Protein AF-A0A660VCA8-F1 (afdb_monomer)

pLDDT: mean 88.8, std 13.41, range [36.5, 97.31]

Secondary structure (DSSP, 8-state):
--TTS---TTHHHHS-HHHHHHHHH-HHHHSTT-S----SEEEETTEEEESSTTHHHHHHHHHHHHHTPPP-----

Foldseek 3Di:
DPPQDDDLLCVLVPPDLVRQLVCLQPVCVVPPPRSDDNPAADQPPNDGDGPDPCSSVVSNVVSVCSNPRDRPPVDD

Solvent-accessible surface area (backbone atoms only — not comparable to full-atom values): 4813 Å² total; per-residue (Å²): 129,85,80,82,62,81,88,62,69,60,39,49,81,74,53,54,71,68,57,50,52,54,40,50,51,34,31,49,81,79,38,76,87,53,82,61,74,51,81,41,26,47,67,56,98,93,42,81,47,61,75,41,100,57,25,67,62,51,50,51,52,50,51,51,49,46,60,64,52,77,59,86,74,74,85,125

Sequence (76 aa):
PLDWGPDLSIAKQRLKRDWMTHWLENPPGYQPGTRMPSFFGEFSDGEYEPMFEDGEARMEALVHYMKHLETDDAGE

Structure (mmCIF, N/CA/C/O backbone):
data_AF-A0A660VCA8-F1
#
_entry.id   AF-A0A660VCA8-F1
#
loop_
_atom_site.group_PDB
_atom_site.id
_atom_site.type_symbol
_atom_site.label_atom_id
_atom_site.label_alt_id
_at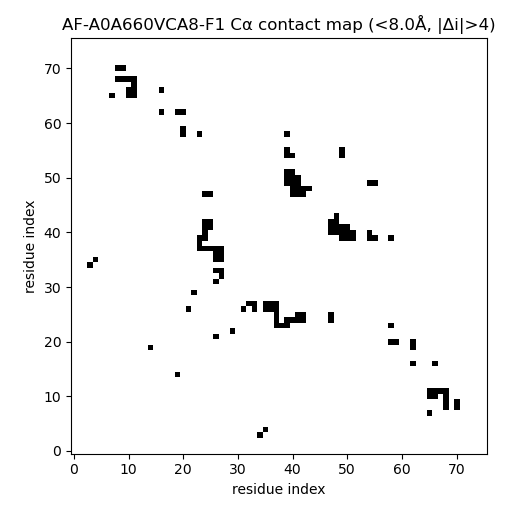om_site.label_comp_id
_atom_site.label_asym_id
_atom_site.label_entity_id
_atom_site.label_seq_id
_atom_site.pdbx_PDB_ins_code
_atom_site.Cartn_x
_atom_site.Cartn_y
_atom_site.Cartn_z
_atom_site.occupancy
_atom_site.B_iso_or_equiv
_atom_site.auth_seq_id
_atom_site.auth_comp_id
_atom_site.auth_asym_id
_atom_site.auth_atom_id
_atom_site.pdbx_PDB_model_num
ATOM 1 N N . PRO A 1 1 ? -20.573 -14.547 -4.248 1.00 49.31 1 PRO A N 1
ATOM 2 C CA . PRO A 1 1 ? -19.626 -14.640 -3.110 1.00 49.31 1 PRO A CA 1
ATOM 3 C C . PRO A 1 1 ? -18.732 -13.394 -3.061 1.00 49.31 1 PRO A C 1
ATOM 5 O O . PRO A 1 1 ? -18.087 -13.087 -4.057 1.00 49.31 1 PRO A O 1
ATOM 8 N N . LEU A 1 2 ? -18.721 -12.676 -1.935 1.00 53.34 2 LEU A N 1
ATOM 9 C CA . LEU A 1 2 ? -17.856 -11.512 -1.659 1.00 53.34 2 LEU A CA 1
ATOM 10 C C . LEU A 1 2 ? -16.383 -11.926 -1.388 1.00 53.34 2 LEU A C 1
ATOM 12 O O . LEU A 1 2 ? -15.700 -11.324 -0.577 1.00 53.34 2 LEU A O 1
ATOM 16 N N . ASP A 1 3 ? -15.895 -12.994 -2.023 1.00 72.00 3 ASP A N 1
ATOM 17 C CA . ASP A 1 3 ? -14.871 -13.884 -1.440 1.00 72.00 3 ASP A CA 1
ATOM 18 C C . ASP A 1 3 ? -13.474 -13.773 -2.091 1.00 72.00 3 ASP A C 1
ATOM 20 O O . ASP A 1 3 ? -12.739 -14.753 -2.227 1.00 7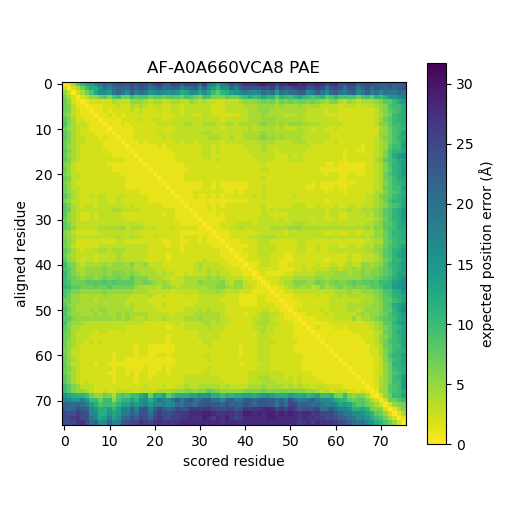2.00 3 ASP A O 1
ATOM 24 N N . TRP A 1 4 ? -13.122 -12.580 -2.581 1.00 81.50 4 TRP A N 1
ATOM 25 C CA . TRP A 1 4 ? -11.822 -12.32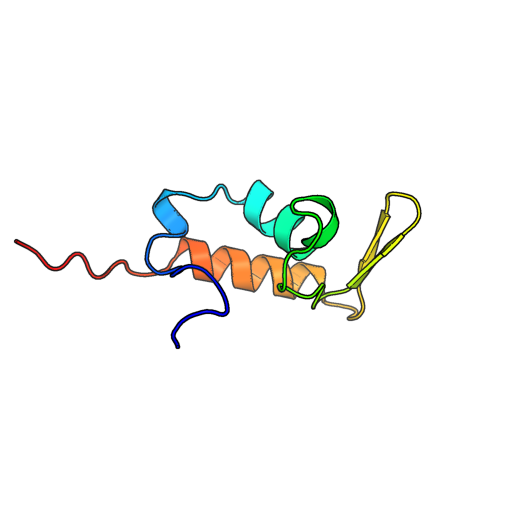3 -3.225 1.00 81.50 4 TRP A CA 1
ATOM 26 C C . TRP A 1 4 ? -10.841 -11.568 -2.322 1.00 81.50 4 TRP A C 1
ATOM 28 O O . TRP A 1 4 ? -9.639 -11.603 -2.576 1.00 81.50 4 TRP A O 1
ATOM 38 N N . GLY A 1 5 ? -11.333 -10.932 -1.257 1.00 88.38 5 GLY A N 1
ATOM 39 C CA . GLY A 1 5 ? -10.519 -10.177 -0.314 1.00 88.38 5 GLY A CA 1
ATOM 40 C C . GLY A 1 5 ? -11.346 -9.580 0.829 1.00 88.38 5 GLY A C 1
ATOM 41 O O . GLY A 1 5 ? -12.576 -9.627 0.787 1.00 88.38 5 GLY A O 1
ATOM 42 N N . PRO A 1 6 ? -10.679 -9.047 1.865 1.00 90.19 6 PRO A N 1
ATOM 43 C CA . PRO A 1 6 ? -11.342 -8.377 2.976 1.00 90.19 6 PRO A CA 1
ATOM 44 C C . PRO A 1 6 ? -11.921 -7.018 2.560 1.00 90.19 6 PRO A C 1
ATOM 46 O O . PRO A 1 6 ? -11.437 -6.383 1.623 1.00 90.19 6 PRO A O 1
ATOM 49 N N . ASP A 1 7 ? -12.915 -6.546 3.311 1.00 90.44 7 ASP A N 1
ATOM 50 C CA . ASP A 1 7 ? -13.397 -5.169 3.202 1.00 90.44 7 ASP A CA 1
ATOM 51 C C . ASP A 1 7 ? -12.312 -4.173 3.659 1.00 90.44 7 ASP A C 1
ATOM 53 O O . ASP A 1 7 ? -11.679 -4.347 4.707 1.00 90.44 7 ASP A O 1
ATOM 57 N N . LEU A 1 8 ? -12.094 -3.131 2.854 1.00 91.69 8 LEU A N 1
ATOM 58 C CA . LEU A 1 8 ? -11.081 -2.096 3.069 1.00 91.69 8 LEU A CA 1
ATOM 59 C C . LEU A 1 8 ? -11.663 -0.789 3.630 1.00 91.69 8 LEU A C 1
ATOM 61 O O . LEU A 1 8 ? -10.897 0.145 3.864 1.00 91.69 8 LEU A O 1
ATOM 65 N N . SER A 1 9 ? -12.970 -0.722 3.902 1.00 91.44 9 SER A N 1
ATOM 66 C CA . SER A 1 9 ? -13.650 0.4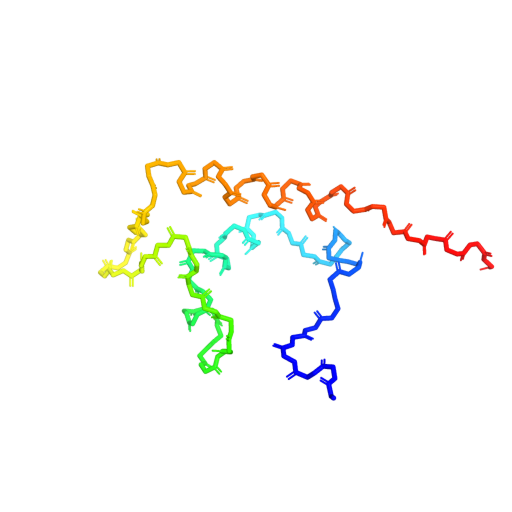62 4.461 1.00 91.44 9 SER A CA 1
ATOM 67 C C . SER A 1 9 ? -12.951 1.053 5.699 1.00 91.44 9 SER A C 1
ATOM 69 O O . SER A 1 9 ? -12.811 2.268 5.826 1.00 91.44 9 SER A O 1
ATOM 71 N N . ILE A 1 10 ? -12.420 0.199 6.581 1.00 92.44 10 ILE A N 1
ATOM 72 C CA . ILE A 1 10 ? -11.711 0.598 7.811 1.00 92.44 10 ILE A CA 1
ATOM 73 C C . ILE A 1 10 ? -10.178 0.514 7.702 1.00 92.44 10 ILE A C 1
ATOM 75 O O . ILE A 1 10 ? -9.469 0.582 8.714 1.00 92.44 10 ILE A O 1
ATOM 79 N N . ALA A 1 11 ? -9.627 0.370 6.491 1.00 92.56 11 ALA A N 1
ATOM 80 C CA . ALA A 1 11 ? -8.188 0.208 6.271 1.00 92.56 11 ALA A CA 1
ATOM 81 C C . ALA A 1 11 ? -7.364 1.353 6.884 1.00 92.56 11 ALA A C 1
ATOM 83 O O . ALA A 1 11 ? -6.293 1.103 7.450 1.00 92.56 11 ALA A O 1
ATOM 84 N N . LYS A 1 12 ? -7.883 2.593 6.867 1.00 94.25 12 LYS A N 1
ATOM 85 C CA . LYS A 1 12 ? -7.193 3.752 7.459 1.00 94.25 12 LYS A CA 1
ATOM 86 C C . LYS A 1 12 ? -6.876 3.561 8.943 1.00 94.25 12 LYS A C 1
ATOM 88 O O . LYS A 1 12 ? -5.815 4.010 9.379 1.00 94.25 12 LYS A O 1
ATOM 93 N N . GLN A 1 13 ? -7.775 2.901 9.683 1.00 94.25 13 GLN A N 1
ATOM 94 C CA . GLN A 1 13 ? -7.685 2.709 11.132 1.00 94.25 13 GLN A CA 1
ATOM 95 C C . GLN A 1 13 ? -6.742 1.554 11.488 1.00 94.25 13 GLN A C 1
ATOM 97 O O . GLN A 1 13 ? -6.018 1.626 12.476 1.00 94.25 13 GLN A O 1
ATOM 102 N N . ARG A 1 14 ? -6.742 0.484 10.681 1.00 94.31 14 ARG A N 1
ATOM 103 C CA . ARG A 1 14 ? -6.039 -0.767 11.009 1.00 94.31 14 ARG A CA 1
ATOM 104 C C . ARG A 1 14 ? -4.638 -0.879 10.420 1.00 94.31 14 ARG A C 1
ATOM 106 O O . ARG A 1 14 ? -3.755 -1.439 11.065 1.00 94.31 14 ARG A O 1
ATOM 113 N N . LEU A 1 15 ? -4.437 -0.411 9.191 1.00 95.69 15 LEU A N 1
ATOM 114 C CA . LEU A 1 15 ? -3.199 -0.642 8.445 1.00 95.69 15 LEU A CA 1
ATOM 115 C C . LEU A 1 15 ? -2.240 0.532 8.614 1.00 95.69 15 LEU A C 1
ATOM 117 O O . LEU A 1 15 ? -2.674 1.677 8.674 1.00 95.69 15 LEU A O 1
ATOM 121 N N . LYS A 1 16 ? -0.930 0.292 8.672 1.00 96.50 16 LYS A N 1
ATOM 122 C CA . LYS A 1 16 ? 0.086 1.364 8.664 1.00 96.50 16 LYS A CA 1
ATOM 123 C C . LYS A 1 16 ? 0.398 1.775 7.224 1.00 96.50 16 LYS A C 1
ATOM 125 O O . LYS A 1 16 ? 0.262 0.951 6.328 1.00 96.50 16 LYS A O 1
ATOM 130 N N . ARG A 1 17 ? 0.806 3.034 7.005 1.00 96.12 17 ARG A N 1
ATOM 131 C CA . ARG A 1 17 ? 1.167 3.544 5.667 1.00 96.12 17 ARG A CA 1
ATOM 132 C C . ARG A 1 17 ? 2.244 2.668 5.022 1.00 96.12 17 ARG A C 1
ATOM 134 O O . ARG A 1 17 ? 1.972 2.067 3.994 1.00 96.12 17 ARG A O 1
ATOM 141 N N . ASP A 1 18 ? 3.375 2.516 5.700 1.00 95.81 18 ASP A N 1
ATOM 142 C CA . ASP A 1 18 ? 4.529 1.762 5.194 1.00 95.81 18 ASP A CA 1
ATOM 143 C C . ASP A 1 18 ? 4.178 0.297 4.917 1.00 95.81 18 ASP A C 1
ATOM 145 O O . ASP A 1 18 ? 4.569 -0.266 3.903 1.00 95.81 18 ASP A O 1
ATOM 149 N N . TRP A 1 19 ? 3.350 -0.308 5.779 1.00 96.06 19 TRP A N 1
ATOM 150 C CA . TRP A 1 19 ? 2.874 -1.673 5.559 1.00 96.06 19 TRP A CA 1
ATOM 151 C C . TRP A 1 19 ? 2.053 -1.798 4.272 1.00 96.06 19 TRP A C 1
ATOM 153 O O . TRP A 1 19 ? 2.216 -2.776 3.555 1.00 96.06 19 TRP A O 1
ATOM 163 N N . MET A 1 20 ? 1.184 -0.827 3.963 1.00 96.75 20 MET A N 1
ATOM 164 C CA . MET A 1 20 ? 0.393 -0.865 2.728 1.00 96.75 20 MET A CA 1
ATOM 165 C C . MET A 1 20 ? 1.274 -0.715 1.489 1.00 96.75 20 MET A C 1
ATOM 167 O O . MET A 1 20 ? 1.048 -1.437 0.525 1.00 96.75 20 MET A O 1
ATOM 171 N N . THR A 1 21 ? 2.277 0.167 1.521 1.00 95.38 21 THR A N 1
ATOM 172 C CA . THR A 1 21 ? 3.236 0.314 0.415 1.00 95.38 21 THR A CA 1
ATOM 173 C C . THR A 1 21 ? 3.978 -0.996 0.170 1.00 95.38 21 THR A C 1
ATOM 175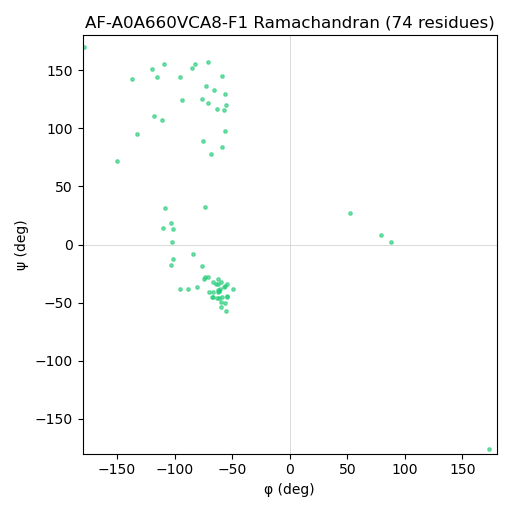 O O . THR A 1 21 ? 3.886 -1.551 -0.920 1.00 95.38 21 THR A O 1
ATOM 178 N N . HIS A 1 22 ? 4.597 -1.566 1.205 1.00 94.25 22 HIS A N 1
ATOM 179 C CA . HIS A 1 22 ? 5.332 -2.818 1.045 1.00 94.25 22 HIS A CA 1
ATOM 180 C C . HIS A 1 22 ? 4.448 -4.005 0.658 1.00 94.25 22 HIS A C 1
ATOM 182 O O . HIS A 1 22 ? 4.858 -4.882 -0.100 1.00 94.25 22 HIS A O 1
ATOM 188 N N . TRP A 1 23 ? 3.212 -4.040 1.157 1.00 95.81 23 TRP A N 1
ATOM 189 C CA . TRP A 1 23 ? 2.250 -5.051 0.743 1.00 95.81 23 TRP A CA 1
ATOM 190 C C . TRP A 1 23 ? 1.931 -4.953 -0.755 1.00 95.81 23 TRP A C 1
ATOM 192 O O . TRP A 1 23 ? 1.796 -5.987 -1.397 1.00 95.81 23 TRP A O 1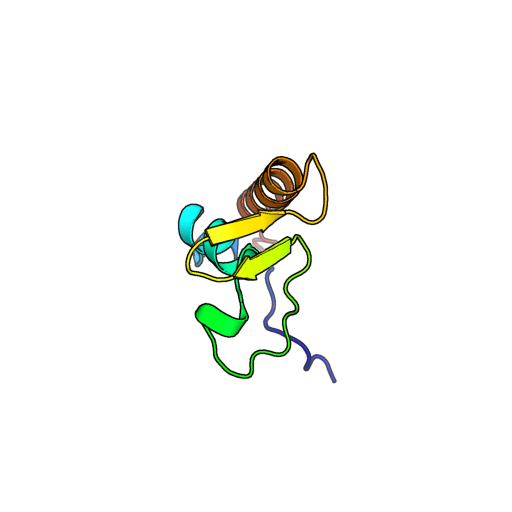
ATOM 202 N N . LEU A 1 24 ? 1.820 -3.744 -1.321 1.00 95.75 24 LEU A N 1
ATOM 203 C CA . LEU A 1 24 ? 1.556 -3.539 -2.752 1.00 95.75 24 LEU A CA 1
ATOM 204 C C . LEU A 1 24 ? 2.756 -3.892 -3.647 1.00 95.75 24 LEU A C 1
ATOM 206 O O . LEU A 1 24 ? 2.533 -4.308 -4.784 1.00 95.75 24 LEU A O 1
ATOM 210 N N . GLU A 1 25 ? 3.984 -3.775 -3.135 1.00 95.31 25 GLU A N 1
ATOM 211 C CA . GLU A 1 25 ? 5.217 -4.177 -3.833 1.00 95.31 25 GLU A CA 1
ATOM 212 C C . GLU A 1 25 ? 5.294 -5.700 -4.021 1.00 95.31 25 GLU A C 1
ATOM 214 O O . GLU A 1 25 ? 5.627 -6.180 -5.104 1.00 95.31 25 GLU A O 1
ATOM 219 N N . ASN A 1 26 ? 4.978 -6.479 -2.977 1.00 95.62 26 ASN A N 1
ATOM 220 C CA . ASN A 1 26 ? 5.099 -7.939 -3.025 1.00 95.62 26 ASN A CA 1
ATOM 221 C C . ASN A 1 26 ? 4.079 -8.680 -2.133 1.00 95.62 26 ASN A C 1
ATOM 223 O O . ASN A 1 26 ? 4.464 -9.283 -1.122 1.00 95.62 26 ASN A O 1
ATOM 227 N N . PRO A 1 27 ? 2.781 -8.716 -2.499 1.00 96.12 27 PRO A N 1
ATOM 228 C CA . PRO A 1 27 ? 1.772 -9.412 -1.701 1.00 96.12 27 PRO A CA 1
ATOM 229 C C . PRO A 1 27 ? 2.113 -10.892 -1.419 1.00 96.12 27 PRO A C 1
ATOM 231 O O . PRO A 1 27 ? 2.008 -11.304 -0.260 1.00 96.12 27 PRO A O 1
ATOM 234 N N . PRO A 1 28 ? 2.574 -11.705 -2.400 1.00 93.81 28 PRO A N 1
ATOM 235 C CA . PRO A 1 28 ? 2.962 -13.098 -2.151 1.00 93.81 28 PRO A CA 1
ATOM 236 C C . PRO A 1 28 ? 4.141 -13.258 -1.183 1.00 93.81 28 PRO A C 1
ATOM 238 O O . PRO A 1 28 ? 4.204 -14.263 -0.473 1.00 93.81 28 PRO A O 1
ATOM 241 N N . GLY A 1 29 ? 5.050 -12.279 -1.129 1.00 93.00 29 GLY A N 1
ATOM 242 C CA . GLY A 1 29 ? 6.158 -12.247 -0.172 1.00 93.00 29 GLY A CA 1
ATOM 243 C C . GLY A 1 29 ? 5.700 -12.066 1.277 1.00 93.00 29 GLY A C 1
ATOM 244 O O . GLY A 1 29 ? 6.301 -12.637 2.186 1.00 93.00 29 GLY A O 1
ATOM 245 N N . TYR A 1 30 ? 4.604 -11.336 1.499 1.00 93.56 30 TYR A N 1
ATOM 246 C CA . TYR A 1 30 ? 4.007 -11.151 2.827 1.00 93.56 30 TYR A CA 1
ATOM 247 C C . TYR A 1 30 ? 2.994 -12.242 3.192 1.00 93.56 30 TYR A C 1
ATOM 249 O O . TYR A 1 30 ? 2.921 -12.659 4.350 1.00 93.56 30 TYR A O 1
ATOM 257 N N . GLN A 1 31 ? 2.199 -12.704 2.226 1.00 94.25 31 GLN A N 1
ATOM 258 C CA . GLN A 1 31 ? 1.225 -13.778 2.406 1.00 94.25 31 GLN A CA 1
ATOM 259 C C . GLN A 1 31 ? 1.347 -14.807 1.273 1.00 94.25 31 GLN A C 1
ATOM 261 O O . GLN A 1 31 ? 0.702 -14.668 0.227 1.00 94.25 31 GLN A O 1
ATOM 266 N N . PRO A 1 32 ? 2.108 -15.892 1.492 1.00 94.44 32 PRO A N 1
ATOM 267 C CA . PRO A 1 32 ? 2.208 -16.981 0.531 1.00 94.44 32 PRO A CA 1
ATOM 268 C C . PRO A 1 32 ? 0.832 -17.566 0.192 1.00 94.44 32 PRO A C 1
ATOM 270 O O . PRO A 1 32 ? 0.045 -17.897 1.080 1.00 94.44 32 PRO A O 1
ATOM 273 N N . GLY A 1 33 ? 0.537 -17.693 -1.103 1.00 92.69 33 GLY A N 1
ATOM 274 C CA . GLY A 1 33 ? -0.754 -18.189 -1.590 1.00 92.69 33 GLY A CA 1
ATOM 275 C C . GLY A 1 33 ? -1.891 -17.161 -1.574 1.00 92.69 33 GLY A C 1
ATOM 276 O O . GLY A 1 33 ? -3.039 -17.535 -1.825 1.00 92.69 33 GLY A O 1
ATOM 277 N N . THR A 1 34 ? -1.604 -15.881 -1.299 1.00 93.31 34 THR A N 1
ATOM 278 C CA . THR A 1 34 ? -2.593 -14.813 -1.483 1.00 93.31 34 THR A CA 1
ATOM 279 C C . THR A 1 34 ? -3.071 -14.744 -2.933 1.00 93.31 34 THR A C 1
ATOM 281 O O . THR A 1 34 ? -2.315 -14.990 -3.872 1.00 93.31 34 THR A O 1
ATOM 284 N N . ARG A 1 35 ? -4.350 -14.404 -3.121 1.00 93.06 35 ARG A N 1
ATOM 285 C CA . ARG A 1 35 ? -4.933 -14.171 -4.453 1.00 93.06 35 ARG A CA 1
ATOM 286 C C . ARG A 1 35 ? -4.688 -12.753 -4.964 1.00 93.06 35 ARG A C 1
ATOM 288 O O . ARG A 1 35 ? -5.026 -12.465 -6.108 1.00 93.06 35 ARG A O 1
ATOM 295 N N . MET A 1 36 ? -4.154 -11.868 -4.123 1.00 93.88 36 MET A N 1
ATOM 296 C CA . MET A 1 36 ? -3.833 -10.504 -4.519 1.00 93.88 36 MET A CA 1
ATOM 297 C C . MET A 1 36 ? -2.617 -10.507 -5.459 1.00 93.88 36 MET A C 1
ATOM 299 O O . MET A 1 36 ? -1.567 -11.014 -5.065 1.00 93.88 36 MET A O 1
ATOM 303 N N . PRO A 1 37 ? -2.733 -9.976 -6.687 1.00 93.75 37 PRO A N 1
ATOM 304 C CA . PRO A 1 37 ? -1.624 -9.970 -7.632 1.00 93.75 37 PRO A CA 1
ATOM 305 C C . PRO A 1 37 ? -0.667 -8.795 -7.373 1.00 93.75 37 PRO A C 1
ATOM 307 O O . PRO A 1 37 ? -1.075 -7.750 -6.857 1.00 93.75 37 PRO A O 1
ATOM 310 N N . SER A 1 38 ? 0.591 -8.946 -7.789 1.00 93.50 38 SER A N 1
ATOM 311 C CA . SER A 1 38 ? 1.580 -7.861 -7.829 1.00 93.50 38 SER A CA 1
ATOM 312 C C . SER A 1 38 ? 1.276 -6.933 -9.010 1.00 93.50 38 SER A C 1
ATOM 314 O O . SER A 1 38 ? 1.703 -7.168 -10.135 1.00 93.50 38 SER A O 1
ATOM 316 N N . PHE A 1 39 ? 0.442 -5.916 -8.781 1.00 94.31 39 PHE A N 1
ATOM 317 C CA . PHE A 1 39 ? -0.077 -5.059 -9.857 1.00 94.31 39 PHE A CA 1
ATOM 318 C C . PHE A 1 39 ? 0.937 -4.054 -10.416 1.00 94.31 39 PHE A C 1
ATOM 320 O O . PHE A 1 39 ? 0.800 -3.646 -11.568 1.00 94.31 39 PHE A O 1
ATOM 327 N N . PHE A 1 40 ? 1.885 -3.597 -9.597 1.00 94.19 40 PHE A N 1
ATOM 328 C CA . PHE A 1 40 ? 2.723 -2.436 -9.922 1.00 94.19 40 PHE A CA 1
ATOM 329 C C . PHE A 1 40 ? 4.120 -2.797 -10.416 1.00 94.19 40 PHE A C 1
ATOM 331 O O . PHE A 1 40 ? 4.799 -1.933 -10.971 1.00 94.19 40 PHE A O 1
ATOM 338 N N . GLY A 1 41 ? 4.524 -4.055 -10.271 1.00 93.50 41 GLY A N 1
ATOM 339 C CA . GLY A 1 41 ? 5.867 -4.509 -10.579 1.00 93.50 41 GLY A CA 1
ATOM 340 C C . GLY A 1 41 ? 6.090 -5.952 -10.163 1.00 93.50 41 GLY A C 1
ATOM 341 O O . GLY A 1 41 ? 5.175 -6.634 -9.689 1.00 93.50 41 GLY A O 1
ATOM 342 N N . GLU A 1 42 ? 7.323 -6.393 -10.344 1.00 92.56 42 GLU A N 1
ATOM 343 C CA . GLU A 1 42 ? 7.804 -7.689 -9.891 1.00 92.56 42 GLU A CA 1
ATOM 344 C C . GLU A 1 42 ? 8.765 -7.496 -8.720 1.00 92.56 42 GLU A C 1
ATOM 346 O O . GLU A 1 42 ? 9.356 -6.435 -8.536 1.00 92.56 42 GLU A O 1
ATOM 351 N N . PHE A 1 43 ? 8.886 -8.523 -7.888 1.00 91.56 43 PHE A N 1
ATOM 352 C CA . PHE A 1 43 ? 9.871 -8.545 -6.819 1.00 91.56 43 PHE A CA 1
ATOM 353 C C . PHE A 1 43 ? 10.813 -9.713 -7.083 1.00 91.56 43 PHE A C 1
ATOM 355 O O . PHE A 1 43 ? 10.404 -10.877 -6.994 1.00 91.56 43 PHE A O 1
ATOM 362 N N . SER A 1 44 ? 12.057 -9.404 -7.427 1.00 89.31 44 SER A N 1
ATOM 363 C CA . SER A 1 44 ? 13.084 -10.367 -7.827 1.00 89.31 44 SER A CA 1
ATOM 364 C C . SER A 1 44 ? 14.407 -10.024 -7.164 1.00 89.31 44 SER A C 1
ATOM 366 O O . SER A 1 44 ? 14.738 -8.862 -6.970 1.00 89.31 44 SER A O 1
ATOM 368 N N . ASP A 1 45 ? 15.151 -11.054 -6.757 1.00 89.50 45 ASP A N 1
ATOM 369 C CA . ASP A 1 45 ? 16.480 -10.909 -6.146 1.00 89.50 45 ASP A CA 1
ATOM 370 C C . ASP A 1 45 ? 16.560 -9.940 -4.946 1.00 89.50 45 ASP A C 1
ATOM 372 O O . ASP A 1 45 ? 17.621 -9.418 -4.620 1.00 89.50 45 ASP A O 1
ATOM 376 N N . GLY A 1 46 ? 15.448 -9.760 -4.225 1.00 87.81 46 GLY A N 1
ATOM 377 C CA . GLY A 1 46 ? 15.379 -8.885 -3.050 1.00 87.81 46 GLY A CA 1
ATOM 378 C C . GLY A 1 46 ? 15.037 -7.429 -3.359 1.00 87.81 46 GLY A C 1
ATOM 379 O O . GLY A 1 46 ? 14.945 -6.639 -2.424 1.00 87.81 46 GLY A O 1
ATOM 380 N N . GLU A 1 47 ? 14.801 -7.096 -4.625 1.00 90.62 47 GLU A N 1
ATOM 381 C CA . GLU A 1 47 ? 14.522 -5.745 -5.097 1.00 90.62 47 GLU A CA 1
ATOM 382 C C . GLU A 1 47 ? 13.138 -5.675 -5.762 1.00 90.62 47 GLU A C 1
ATOM 384 O O . GLU A 1 47 ? 12.632 -6.659 -6.313 1.00 90.62 47 GLU A O 1
ATOM 389 N N . TYR A 1 48 ? 12.510 -4.501 -5.690 1.00 92.19 48 TYR A N 1
ATOM 390 C CA . TYR A 1 48 ? 11.251 -4.216 -6.373 1.00 92.19 48 TYR A CA 1
ATOM 391 C C . TYR A 1 48 ? 11.526 -3.568 -7.735 1.00 92.19 48 TYR A C 1
ATOM 393 O O . TYR A 1 48 ? 12.175 -2.525 -7.816 1.00 92.19 48 TYR A O 1
ATOM 401 N N . GLU A 1 49 ? 11.000 -4.169 -8.798 1.00 94.25 49 GLU A N 1
ATOM 402 C CA . GLU A 1 49 ? 11.131 -3.697 -10.174 1.00 94.25 49 GLU A CA 1
ATOM 403 C C . GLU A 1 49 ? 9.770 -3.205 -10.699 1.00 94.25 49 GLU A C 1
ATOM 405 O O . GLU A 1 49 ? 8.872 -4.015 -10.961 1.00 94.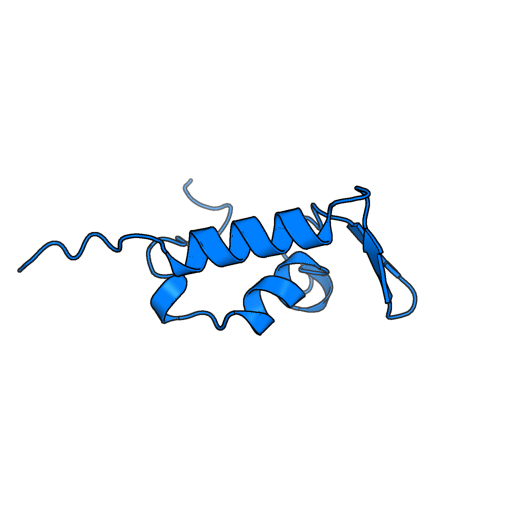25 49 GLU A O 1
ATOM 410 N N . PRO A 1 50 ? 9.565 -1.884 -10.860 1.00 94.06 50 PRO A N 1
ATOM 411 C CA . PRO A 1 50 ? 8.274 -1.346 -11.265 1.00 94.06 50 PRO A CA 1
ATOM 412 C C . PRO A 1 50 ? 7.969 -1.627 -12.745 1.00 94.06 50 PRO A C 1
ATOM 414 O O . PRO A 1 50 ? 8.792 -1.416 -13.632 1.00 94.06 50 PRO A O 1
ATOM 417 N N . MET A 1 51 ? 6.730 -2.035 -13.029 1.00 93.75 51 MET A N 1
ATOM 418 C CA . MET A 1 51 ? 6.219 -2.254 -14.392 1.00 93.75 51 MET A CA 1
ATOM 419 C C . MET A 1 51 ? 5.956 -0.937 -15.137 1.00 93.75 51 MET A C 1
ATOM 421 O O . MET A 1 51 ? 5.984 -0.885 -16.367 1.00 93.75 51 MET A O 1
ATOM 425 N N . PHE A 1 52 ? 5.659 0.124 -14.391 1.00 93.94 52 PHE A N 1
ATOM 426 C CA . PHE A 1 52 ? 5.382 1.454 -14.921 1.00 93.94 52 PHE A CA 1
ATOM 427 C C . PHE A 1 52 ? 6.466 2.420 -14.461 1.00 93.94 52 PHE A C 1
ATOM 429 O O . PHE A 1 52 ? 6.898 2.346 -13.314 1.00 93.94 52 PHE A O 1
ATOM 436 N N . GLU A 1 53 ? 6.831 3.377 -15.313 1.00 94.94 53 GLU A N 1
ATOM 437 C CA . GLU A 1 53 ? 7.767 4.452 -14.950 1.00 94.94 53 GLU A CA 1
ATOM 438 C C . GLU A 1 53 ? 7.311 5.210 -13.688 1.00 94.94 53 GLU A C 1
ATOM 440 O O . GLU A 1 53 ? 8.131 5.599 -12.864 1.00 94.94 53 GLU A O 1
ATOM 445 N N . ASP A 1 54 ? 5.997 5.353 -13.492 1.00 94.75 54 ASP A N 1
ATOM 446 C CA . ASP A 1 54 ? 5.375 6.025 -12.349 1.00 94.75 54 ASP A CA 1
ATOM 447 C C . ASP A 1 54 ? 4.799 5.059 -11.292 1.00 94.75 54 ASP A C 1
ATOM 449 O O . ASP A 1 54 ? 3.962 5.453 -10.474 1.00 94.75 54 ASP A O 1
ATOM 453 N N . GLY A 1 55 ? 5.218 3.787 -11.294 1.00 93.06 55 GLY A N 1
ATOM 454 C CA . GLY A 1 55 ? 4.635 2.733 -10.455 1.00 93.06 55 GLY A CA 1
ATOM 455 C C . GLY A 1 55 ? 4.614 3.073 -8.961 1.00 93.06 55 GLY A C 1
ATOM 456 O O . GLY A 1 55 ? 3.583 2.910 -8.307 1.00 93.06 55 GLY A O 1
ATOM 457 N N . GLU A 1 56 ? 5.712 3.618 -8.437 1.00 92.56 56 GLU A N 1
ATOM 458 C CA . GLU A 1 56 ? 5.811 4.055 -7.037 1.00 92.56 56 GLU A CA 1
ATOM 459 C C . GLU A 1 56 ? 4.834 5.187 -6.707 1.00 92.56 56 GLU A C 1
ATOM 461 O O . GLU A 1 56 ? 4.099 5.101 -5.723 1.00 92.56 56 GLU A O 1
ATOM 466 N N . ALA A 1 57 ? 4.749 6.210 -7.562 1.00 95.19 57 ALA A N 1
ATOM 467 C CA . ALA A 1 57 ? 3.825 7.326 -7.369 1.00 95.19 57 ALA A CA 1
ATOM 468 C C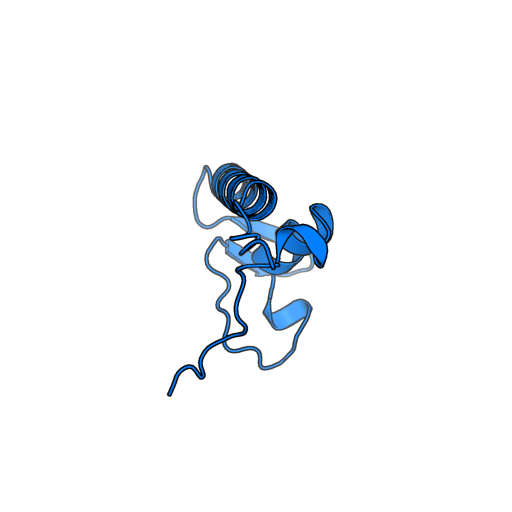 . ALA A 1 57 ? 2.360 6.856 -7.382 1.00 95.19 57 ALA A C 1
ATOM 470 O O . ALA A 1 57 ? 1.519 7.367 -6.639 1.00 95.19 57 ALA A O 1
ATOM 471 N N . ARG A 1 58 ? 2.040 5.836 -8.188 1.00 95.38 58 ARG A N 1
ATOM 472 C CA . ARG A 1 58 ? 0.703 5.225 -8.226 1.00 95.38 58 ARG A CA 1
ATOM 473 C C . ARG A 1 58 ? 0.399 4.425 -6.962 1.00 95.38 58 ARG A C 1
ATOM 475 O O . ARG A 1 58 ? -0.717 4.530 -6.447 1.00 95.38 58 ARG A O 1
ATOM 482 N N . MET A 1 59 ? 1.369 3.671 -6.439 1.00 96.56 59 MET A N 1
ATOM 483 C CA . MET A 1 59 ? 1.234 3.008 -5.137 1.00 96.56 59 MET A CA 1
ATOM 484 C C . MET A 1 59 ? 1.029 4.034 -4.022 1.00 96.56 59 MET A C 1
ATOM 486 O O . MET A 1 59 ? 0.096 3.895 -3.231 1.00 96.56 59 MET A O 1
ATOM 490 N N . GLU A 1 60 ? 1.825 5.104 -3.997 1.00 96.62 60 GLU A N 1
ATOM 491 C CA . GLU A 1 60 ? 1.678 6.186 -3.025 1.00 96.62 60 GLU A CA 1
ATOM 492 C C . GLU A 1 60 ? 0.288 6.829 -3.106 1.00 96.62 60 GLU A C 1
ATOM 494 O O . GLU A 1 60 ? -0.363 7.010 -2.075 1.00 96.62 60 GLU A O 1
ATOM 499 N N . ALA A 1 61 ? -0.213 7.113 -4.310 1.00 97.31 61 ALA A N 1
ATOM 500 C CA . ALA A 1 61 ? -1.544 7.681 -4.505 1.00 97.31 61 ALA A CA 1
ATOM 501 C C . ALA A 1 61 ? -2.659 6.758 -3.981 1.00 97.31 61 ALA A C 1
ATOM 503 O O . ALA A 1 61 ? -3.602 7.232 -3.340 1.00 97.31 61 ALA A O 1
ATOM 504 N N . LEU A 1 62 ? -2.548 5.442 -4.189 1.00 96.56 62 LEU A N 1
ATOM 505 C CA . LEU A 1 62 ? -3.494 4.469 -3.633 1.00 96.56 62 LEU A CA 1
ATOM 506 C C . LEU A 1 62 ? -3.425 4.404 -2.111 1.00 96.56 62 LEU A C 1
ATOM 508 O O . LEU A 1 62 ? -4.457 4.435 -1.442 1.00 96.56 62 LEU A O 1
ATOM 512 N N . VAL A 1 63 ? -2.219 4.357 -1.552 1.00 96.94 63 VAL A N 1
ATOM 513 C CA . VAL A 1 63 ? -2.015 4.365 -0.102 1.00 96.94 63 VAL A CA 1
ATOM 514 C C . VAL A 1 63 ? -2.553 5.661 0.507 1.00 96.94 63 VAL A C 1
ATOM 516 O O . VAL A 1 63 ? -3.200 5.641 1.558 1.00 96.94 63 VAL A O 1
ATOM 519 N N . HIS A 1 64 ? -2.340 6.792 -0.164 1.00 96.50 64 HIS A N 1
ATOM 520 C CA . HIS A 1 64 ? -2.903 8.079 0.209 1.00 96.50 64 HIS A CA 1
ATOM 521 C C . HIS A 1 64 ? -4.432 8.029 0.201 1.00 96.50 64 HIS A C 1
ATOM 523 O O . HIS A 1 64 ? -5.043 8.400 1.201 1.00 96.50 64 HIS A O 1
ATOM 529 N N . TYR A 1 65 ? -5.050 7.519 -0.866 1.00 95.38 65 TYR A N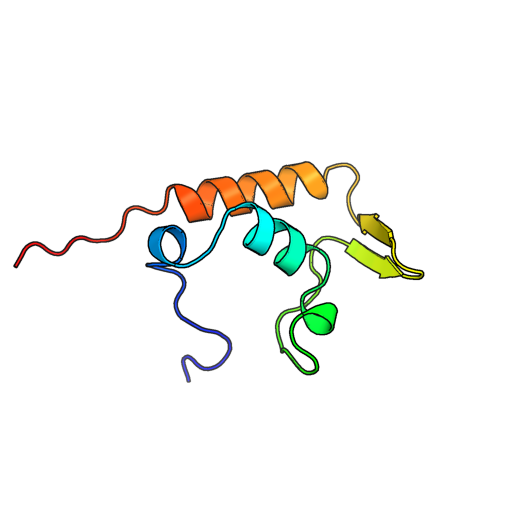 1
ATOM 530 C CA . TYR A 1 65 ? -6.498 7.329 -0.942 1.00 95.38 65 TYR A CA 1
ATOM 531 C C . TYR A 1 65 ? -7.020 6.455 0.208 1.00 95.38 65 TYR A C 1
ATOM 533 O O . TYR A 1 65 ? -7.903 6.883 0.947 1.00 95.38 65 TYR A O 1
ATOM 541 N N . MET A 1 66 ? -6.408 5.290 0.451 1.00 94.19 66 MET A N 1
ATOM 542 C CA . MET A 1 66 ? -6.790 4.381 1.541 1.00 94.19 66 MET A CA 1
ATOM 543 C C . MET A 1 66 ? -6.681 5.034 2.924 1.00 94.19 66 MET A C 1
ATOM 545 O O . MET A 1 66 ? -7.467 4.733 3.823 1.00 94.19 66 MET A O 1
ATOM 549 N N . LYS A 1 67 ? -5.721 5.948 3.110 1.00 94.06 67 LYS A N 1
ATOM 550 C CA . LYS A 1 67 ? -5.570 6.720 4.350 1.00 94.06 67 LYS A CA 1
ATOM 551 C C . LYS A 1 67 ? -6.575 7.851 4.522 1.00 94.06 67 LYS A C 1
ATOM 553 O O . LYS A 1 67 ? -6.779 8.270 5.659 1.00 94.06 67 LYS A O 1
ATOM 558 N N . HIS A 1 68 ? -7.211 8.284 3.443 1.00 93.06 68 HIS A N 1
ATOM 559 C CA . HIS A 1 68 ? -8.224 9.336 3.442 1.00 93.06 68 HIS A CA 1
ATOM 560 C C . HIS A 1 68 ? -9.631 8.803 3.164 1.00 93.06 68 HIS A C 1
ATOM 562 O O . HIS A 1 68 ? -10.529 9.598 2.914 1.00 93.06 68 HIS A O 1
ATOM 568 N N . LEU A 1 69 ? -9.843 7.482 3.239 1.00 89.88 69 LEU A N 1
ATOM 569 C CA . LEU A 1 69 ? -11.185 6.914 3.192 1.00 89.88 69 LEU A CA 1
ATOM 570 C C . LEU A 1 69 ? -12.041 7.554 4.289 1.00 89.88 69 LEU A C 1
ATOM 572 O O . LEU A 1 69 ? -11.727 7.478 5.486 1.00 89.88 69 LEU A O 1
ATOM 576 N N . GLU A 1 70 ? -13.125 8.206 3.887 1.00 79.81 70 GLU A N 1
ATOM 577 C CA . GLU A 1 70 ? -14.181 8.544 4.825 1.00 79.81 70 GLU A CA 1
ATOM 578 C C . GLU A 1 70 ? -14.732 7.210 5.313 1.00 79.81 70 GLU A C 1
ATOM 580 O O . GLU A 1 70 ? -15.150 6.357 4.534 1.00 79.81 70 GLU A O 1
ATOM 585 N N . THR A 1 71 ? -14.588 6.967 6.611 1.00 66.75 71 THR A N 1
ATOM 586 C CA . THR A 1 71 ? -15.349 5.883 7.211 1.00 66.75 71 THR A CA 1
ATOM 587 C C . THR A 1 71 ? -16.736 6.461 7.336 1.00 66.75 71 THR A C 1
ATOM 589 O O . THR A 1 71 ? -16.855 7.543 7.915 1.00 66.75 71 THR A O 1
ATOM 592 N N . ASP A 1 72 ? -17.737 5.778 6.786 1.00 57.38 72 ASP A N 1
ATOM 593 C CA . ASP A 1 72 ? -19.123 5.992 7.177 1.00 57.38 72 ASP A CA 1
ATOM 594 C C . ASP A 1 72 ? -19.187 5.692 8.678 1.00 57.38 72 ASP A C 1
ATOM 596 O O . ASP A 1 72 ? -19.445 4.570 9.112 1.00 57.38 72 ASP A O 1
ATOM 600 N N . ASP A 1 73 ? -18.849 6.694 9.487 1.00 52.41 73 ASP A N 1
ATOM 601 C CA . ASP A 1 73 ? -19.249 6.787 10.876 1.00 52.41 73 ASP A CA 1
ATOM 602 C C . ASP A 1 73 ? -20.757 7.025 10.786 1.00 52.41 73 ASP A C 1
ATOM 604 O O . ASP A 1 73 ? -21.257 8.152 10.792 1.00 52.41 73 ASP A O 1
ATOM 608 N N . ALA A 1 74 ? -21.477 5.932 10.523 1.00 48.84 74 ALA A N 1
ATOM 609 C CA . ALA A 1 74 ? -22.887 5.832 10.801 1.00 48.84 74 ALA A CA 1
ATOM 610 C C . ALA A 1 74 ? -23.000 6.144 12.289 1.00 48.84 74 ALA A C 1
ATOM 612 O O . ALA A 1 74 ? -22.674 5.315 13.136 1.00 48.84 74 ALA A O 1
ATOM 613 N N . GLY A 1 75 ? -23.333 7.399 12.582 1.00 52.00 75 GLY A N 1
ATOM 614 C CA . GLY A 1 75 ? -23.633 7.816 13.929 1.00 52.00 75 GLY A CA 1
ATOM 615 C C . GLY A 1 75 ? -24.770 6.956 14.449 1.00 52.00 75 GLY A C 1
ATOM 616 O O . GLY A 1 75 ? -25.872 7.039 13.915 1.00 52.00 75 GLY A O 1
ATOM 617 N N . GLU A 1 76 ? -24.468 6.179 15.482 1.00 36.50 76 GLU A N 1
ATOM 618 C CA . GLU A 1 76 ? -25.376 5.611 16.479 1.00 36.50 76 GLU A CA 1
ATOM 619 C C . GLU A 1 76 ? -24.611 5.452 17.800 1.00 36.50 76 GLU A C 1
ATOM 621 O O . GLU A 1 76 ? -23.541 4.800 17.811 1.00 36.50 76 GLU A O 1
#

Mean predicted aligned error: 5.31 Å

Radius of gyration: 14.01 Å; Cα contacts (8 Å, |Δi|>4): 68; chains: 1; bounding box: 42×28×31 Å